Protein AF-A0A1B6JWJ2-F1 (afdb_monomer)

pLDDT: mean 91.87, std 8.18, range [57.84, 98.69]

Mean predicted aligned error: 5.03 Å

Secondary structure (DSSP, 8-state):
-HHHHHHHHHHHHHHH-TTS-HHHHHHHHHHHHHHHHHHHIIIIIHHHHH-HHHHHHTT-SPPSSS------TTS--PPPHHHHHTGGGGGGGG--SEEE--SSTTS--S-EEEHHHHTT-THHHHSTTHHHHHHHHHHHSPP-

Nearest PDB structures (foldseek):
  7pkq-assembly1_o  TM=2.150E-01  e=7.709E+00  Chlamydomonas reinhardtii

Solvent-accessible surface area (backbone atoms only — not comparable to full-atom values): 8598 Å² total; per-residue (Å²): 108,70,70,59,51,35,51,54,41,26,54,53,48,38,75,76,37,78,85,59,52,69,70,55,33,50,53,52,21,49,52,51,50,52,49,51,52,50,46,47,42,40,67,53,48,42,32,72,75,65,33,59,67,52,32,57,74,70,62,50,57,71,66,94,67,82,81,82,85,81,83,58,92,85,64,78,86,73,82,56,67,62,43,75,76,44,62,63,53,57,64,58,65,41,58,49,73,51,46,45,42,23,88,54,95,87,53,78,59,86,40,72,43,51,39,82,78,53,59,95,46,71,65,60,55,70,42,87,66,34,50,60,14,40,55,52,19,70,77,66,59,72,63,87

Structure (mmCIF, N/CA/C/O backbone):
data_AF-A0A1B6JWJ2-F1
#
_entry.id   AF-A0A1B6JWJ2-F1
#
loop_
_atom_site.group_PDB
_atom_site.id
_atom_site.type_symbol
_atom_site.label_atom_id
_atom_site.label_alt_id
_atom_site.label_comp_id
_atom_site.label_asym_id
_atom_site.label_entity_id
_atom_site.label_seq_id
_atom_site.pdbx_PDB_ins_code
_atom_site.Cartn_x
_atom_site.Cartn_y
_atom_site.Cartn_z
_atom_site.occupancy
_atom_site.B_iso_or_equiv
_atom_site.auth_seq_id
_atom_site.auth_comp_id
_atom_site.auth_asym_id
_atom_site.auth_atom_id
_atom_site.pdbx_PDB_model_num
ATOM 1 N N . LEU A 1 1 ? -2.217 -10.174 -4.591 1.00 93.69 1 LEU A N 1
ATOM 2 C CA . LEU A 1 1 ? -1.486 -10.402 -3.323 1.00 93.69 1 LEU A CA 1
ATOM 3 C C . LEU A 1 1 ? -2.391 -10.156 -2.116 1.00 93.69 1 LEU A C 1
ATOM 5 O O . LEU A 1 1 ? -2.833 -11.132 -1.538 1.00 93.69 1 LEU A O 1
ATOM 9 N N . PHE A 1 2 ? -2.765 -8.909 -1.803 1.00 96.81 2 PHE A N 1
ATOM 10 C CA . PHE A 1 2 ? -3.555 -8.586 -0.601 1.00 96.81 2 PHE A CA 1
ATOM 11 C C . PHE A 1 2 ? -4.929 -9.267 -0.507 1.00 96.81 2 PHE A C 1
ATOM 13 O O . PHE A 1 2 ? -5.361 -9.586 0.590 1.00 96.81 2 PHE A O 1
ATOM 20 N N . LEU A 1 3 ? -5.585 -9.567 -1.635 1.00 97.06 3 LEU A N 1
ATOM 21 C CA . LEU A 1 3 ? -6.799 -10.395 -1.634 1.00 97.06 3 LEU A CA 1
ATOM 22 C C . LEU A 1 3 ? -6.540 -11.809 -1.077 1.00 97.06 3 LEU A C 1
ATOM 24 O O . LEU A 1 3 ? -7.329 -12.315 -0.291 1.00 97.06 3 LEU A O 1
ATOM 28 N N . ARG A 1 4 ? -5.424 -12.441 -1.473 1.00 97.50 4 ARG A N 1
ATOM 29 C CA . ARG A 1 4 ? -5.044 -13.772 -0.971 1.00 97.50 4 ARG A CA 1
ATOM 30 C C . ARG A 1 4 ? -4.674 -13.707 0.512 1.00 97.50 4 ARG A C 1
ATOM 32 O O . ARG A 1 4 ? -5.074 -14.588 1.257 1.00 97.50 4 ARG A O 1
ATOM 39 N N . GLU A 1 5 ? -3.971 -12.652 0.929 1.00 98.25 5 GLU A N 1
ATOM 40 C CA . GLU A 1 5 ? -3.637 -12.416 2.343 1.00 98.25 5 GLU A CA 1
ATOM 41 C C . GLU A 1 5 ? -4.893 -12.220 3.199 1.00 98.25 5 GLU A C 1
ATOM 43 O O . GLU A 1 5 ? -5.003 -12.807 4.265 1.00 98.25 5 GLU A O 1
ATOM 48 N N . HIS A 1 6 ? -5.878 -11.458 2.717 1.00 98.62 6 HIS A N 1
ATOM 49 C CA . HIS A 1 6 ? -7.153 -11.291 3.413 1.00 98.62 6 HIS A CA 1
ATOM 50 C C . HIS A 1 6 ? -7.843 -12.634 3.678 1.00 98.62 6 HIS A C 1
ATOM 52 O O . HIS A 1 6 ? -8.231 -12.908 4.810 1.00 98.62 6 HIS A O 1
ATOM 58 N N . ASN A 1 7 ? -7.949 -13.480 2.649 1.00 98.50 7 ASN A N 1
ATOM 59 C CA . ASN A 1 7 ? -8.566 -14.798 2.784 1.00 98.50 7 ASN A CA 1
ATOM 60 C C . ASN A 1 7 ? -7.762 -15.696 3.732 1.00 98.50 7 ASN A C 1
ATOM 62 O O . ASN A 1 7 ? -8.345 -16.341 4.594 1.00 98.50 7 ASN A O 1
ATOM 66 N N . LEU A 1 8 ? -6.429 -15.672 3.635 1.00 98.50 8 LEU A N 1
ATOM 67 C CA . LEU A 1 8 ? -5.557 -16.412 4.546 1.00 98.50 8 LEU A CA 1
ATOM 68 C C . LEU A 1 8 ? -5.768 -15.986 6.008 1.00 98.50 8 LEU A C 1
ATOM 70 O O . LEU A 1 8 ? -5.859 -16.838 6.891 1.00 98.50 8 LEU A O 1
ATOM 74 N N . LEU A 1 9 ? -5.870 -14.680 6.268 1.00 98.62 9 LEU A N 1
ATOM 75 C CA . LEU A 1 9 ? -6.160 -14.144 7.597 1.00 98.62 9 LEU A CA 1
ATOM 76 C C . LEU A 1 9 ? -7.549 -14.572 8.083 1.00 98.62 9 LEU A C 1
ATOM 78 O O . LEU A 1 9 ? -7.683 -14.977 9.236 1.00 98.62 9 LEU A O 1
ATOM 82 N N . ALA A 1 10 ? -8.569 -14.517 7.224 1.00 98.62 10 ALA A N 1
ATOM 83 C CA . ALA A 1 10 ? -9.924 -14.948 7.565 1.00 98.62 10 ALA A CA 1
ATOM 84 C C . ALA A 1 10 ? -9.974 -16.445 7.925 1.00 98.62 10 ALA A C 1
ATOM 86 O O . ALA A 1 10 ? -10.522 -16.800 8.969 1.00 98.62 10 ALA A O 1
ATOM 87 N N . ASP A 1 11 ? -9.321 -17.303 7.134 1.00 98.44 11 ASP A N 1
ATOM 88 C CA . ASP A 1 11 ? -9.225 -18.745 7.390 1.00 98.44 11 ASP A CA 1
ATOM 89 C C . ASP A 1 11 ? -8.529 -19.030 8.731 1.00 98.44 11 ASP A C 1
ATOM 91 O O . ASP A 1 11 ? -9.011 -19.818 9.549 1.00 98.44 11 ASP A O 1
ATOM 95 N N . GLN A 1 12 ? -7.415 -18.348 9.009 1.00 98.50 12 GLN A N 1
ATOM 96 C CA . GLN A 1 12 ? -6.697 -18.481 10.281 1.00 98.50 12 GLN A CA 1
ATOM 97 C C . GLN A 1 12 ? -7.531 -17.997 11.474 1.00 98.50 12 GLN A C 1
ATOM 99 O O . GLN A 1 12 ? -7.548 -18.643 12.525 1.00 98.50 12 GLN A O 1
ATOM 104 N N . LEU A 1 13 ? -8.248 -16.881 11.326 1.00 98.56 13 LEU A N 1
ATOM 105 C CA . LEU A 1 13 ? -9.129 -16.352 12.365 1.00 98.56 13 LEU A CA 1
ATOM 106 C C . LEU A 1 13 ? -10.308 -17.282 12.645 1.00 98.56 13 LEU A C 1
ATOM 108 O O . LEU A 1 13 ? -10.684 -17.413 13.810 1.00 98.56 13 LEU A O 1
ATOM 112 N N . PHE A 1 14 ? -10.850 -17.949 11.623 1.00 98.31 14 PHE A N 1
ATOM 113 C CA . PHE A 1 14 ? -11.913 -18.940 11.775 1.00 98.31 14 PHE A CA 1
ATOM 114 C C . PHE A 1 14 ? -11.433 -20.161 12.559 1.00 98.31 14 PHE A C 1
ATOM 116 O O . PHE A 1 14 ? -12.105 -20.595 13.492 1.00 98.31 14 PHE A O 1
ATOM 123 N N . LEU A 1 15 ? -10.237 -20.671 12.245 1.00 98.31 15 LEU A N 1
ATOM 124 C CA . LEU A 1 15 ? -9.637 -21.787 12.982 1.00 98.31 15 LEU A CA 1
ATOM 125 C C . LEU A 1 15 ? -9.437 -21.456 14.469 1.00 98.31 15 LEU A C 1
ATOM 127 O O . LEU A 1 15 ? -9.661 -22.307 15.329 1.00 98.31 15 LEU A O 1
ATOM 131 N N . LEU A 1 16 ? -9.043 -20.218 14.778 1.00 98.25 16 LEU A N 1
ATOM 132 C CA . LEU A 1 16 ? -8.875 -19.741 16.154 1.00 98.25 16 LEU A CA 1
ATOM 133 C C . LEU A 1 16 ? -10.210 -19.423 16.842 1.00 98.25 16 LEU A C 1
ATOM 135 O O . LEU A 1 16 ? -10.335 -19.587 18.055 1.00 98.25 16 LEU A O 1
ATOM 139 N N . ASN A 1 17 ? -11.206 -18.968 16.081 1.00 98.12 17 ASN A N 1
ATOM 140 C CA . ASN A 1 17 ? -12.500 -18.523 16.586 1.00 98.12 17 ASN A CA 1
ATOM 141 C C . ASN A 1 17 ? -13.661 -19.130 15.776 1.00 98.12 17 ASN A C 1
ATOM 143 O O . ASN A 1 17 ? -14.379 -18.394 15.095 1.00 98.12 17 ASN A O 1
ATOM 147 N N . PRO A 1 18 ? -13.944 -20.443 15.905 1.00 97.38 18 PRO A N 1
ATOM 148 C CA . PRO A 1 18 ? -14.980 -21.100 15.093 1.00 97.38 18 PRO A CA 1
ATOM 149 C C . PRO A 1 18 ? -16.405 -20.581 15.341 1.00 97.38 18 PRO A C 1
ATOM 151 O O . PRO A 1 18 ? -17.330 -20.898 14.602 1.00 97.38 18 PRO A O 1
ATOM 154 N N . HIS A 1 19 ? -16.594 -19.813 16.416 1.00 98.00 19 HIS A N 1
ATOM 155 C CA . HIS A 1 19 ? -17.862 -19.212 16.820 1.00 98.00 19 HIS A CA 1
ATOM 156 C C . HIS A 1 19 ? -18.099 -17.821 16.206 1.00 98.00 19 HIS A C 1
ATOM 158 O O . HIS A 1 19 ? -19.152 -17.229 16.442 1.00 98.00 19 HIS A O 1
ATOM 164 N N . TRP A 1 20 ? -17.127 -17.250 15.485 1.00 98.50 20 TRP A N 1
ATOM 165 C CA . TRP A 1 20 ? -17.308 -15.963 14.814 1.00 98.50 20 TRP A CA 1
ATOM 166 C C . TRP A 1 20 ? -18.182 -16.109 13.568 1.00 98.50 20 TRP A C 1
ATOM 168 O O . TRP A 1 20 ? -18.114 -17.105 12.854 1.00 98.50 20 TRP A O 1
ATOM 178 N N . SER A 1 21 ? -19.006 -15.092 13.312 1.00 98.44 21 SER A N 1
ATOM 179 C CA . SER A 1 21 ? -19.745 -14.973 12.058 1.00 98.44 21 SER A CA 1
ATOM 180 C C . SER A 1 21 ? -18.815 -14.586 10.909 1.00 98.44 21 SER A C 1
ATOM 182 O O . SER A 1 21 ? -17.761 -13.989 11.129 1.00 98.44 21 SER A O 1
ATOM 184 N N . ASP A 1 22 ? -19.264 -14.851 9.684 1.00 98.25 22 ASP A N 1
ATOM 185 C CA . ASP A 1 22 ? -18.564 -14.466 8.453 1.00 98.25 22 ASP A CA 1
ATOM 186 C C . ASP A 1 22 ? -18.234 -12.963 8.411 1.00 98.25 22 ASP A C 1
ATOM 188 O O . ASP A 1 22 ? -17.082 -12.579 8.241 1.00 98.25 22 ASP A O 1
ATOM 192 N N . GLU A 1 23 ? -19.210 -12.107 8.733 1.00 98.50 23 GLU A N 1
ATOM 193 C CA . GLU A 1 23 ? -19.018 -10.650 8.825 1.00 98.50 23 GLU A CA 1
ATOM 194 C C . GLU A 1 23 ? -17.887 -10.263 9.789 1.00 98.50 23 GLU A C 1
ATOM 196 O O . GLU A 1 23 ? -17.066 -9.391 9.504 1.00 98.50 23 GLU A O 1
ATOM 201 N N . ARG A 1 24 ? -17.809 -10.931 10.947 1.00 98.50 24 ARG A N 1
ATOM 202 C CA . ARG A 1 24 ? -16.766 -10.642 11.932 1.00 98.50 24 ARG A CA 1
ATOM 203 C C . ARG A 1 24 ? -15.396 -11.105 11.444 1.00 98.50 24 ARG A C 1
ATOM 205 O O . ARG A 1 24 ? -14.413 -10.410 11.686 1.00 98.50 24 ARG A O 1
ATOM 212 N N . LEU A 1 25 ? -15.325 -12.257 10.780 1.00 98.56 25 LEU A N 1
ATOM 213 C CA . LEU A 1 25 ? -14.088 -12.752 10.175 1.00 98.56 25 LEU A CA 1
ATOM 214 C C . LEU A 1 25 ? -13.590 -11.789 9.099 1.00 98.56 25 LEU A C 1
ATOM 216 O O . LEU A 1 25 ? -12.415 -11.424 9.117 1.00 98.56 25 LEU A O 1
ATOM 220 N N . PHE A 1 26 ? -14.489 -11.321 8.230 1.00 98.62 26 PHE A N 1
ATOM 221 C CA . PHE A 1 26 ? -14.183 -10.339 7.197 1.00 98.62 26 PHE A CA 1
ATOM 222 C C . PHE A 1 26 ? -13.636 -9.039 7.797 1.00 98.62 26 PHE A C 1
ATOM 224 O O . PHE A 1 26 ? -12.539 -8.606 7.438 1.00 98.62 26 PHE A O 1
ATOM 231 N N . GLU A 1 27 ? -14.346 -8.424 8.745 1.00 98.69 27 GLU A N 1
ATOM 232 C CA . GLU A 1 27 ? -13.929 -7.136 9.305 1.00 98.69 27 GLU A CA 1
ATOM 233 C C . GLU A 1 27 ? -12.632 -7.235 10.129 1.00 98.69 27 GLU A C 1
ATOM 235 O O . GLU A 1 27 ? -11.771 -6.356 10.029 1.00 98.69 27 GLU A O 1
ATOM 240 N N . GLU A 1 28 ? -12.407 -8.322 10.876 1.00 98.56 28 GLU A N 1
ATOM 241 C CA . GLU A 1 28 ? -11.141 -8.511 11.602 1.00 98.56 28 GLU A CA 1
ATOM 242 C C . GLU A 1 28 ? -9.967 -8.823 10.658 1.00 98.56 28 GLU A C 1
ATOM 244 O O . GLU A 1 28 ? -8.890 -8.237 10.807 1.00 98.56 28 GLU A O 1
ATOM 249 N N . ALA A 1 29 ? -10.162 -9.656 9.629 1.00 98.69 29 ALA A N 1
ATOM 250 C CA . ALA A 1 29 ? -9.143 -9.893 8.604 1.00 98.69 29 ALA A CA 1
ATOM 251 C C . ALA A 1 29 ? -8.800 -8.596 7.851 1.00 98.69 29 ALA A C 1
ATOM 253 O O . A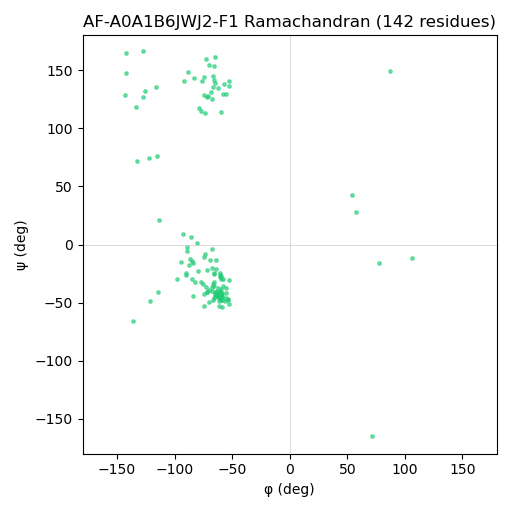LA A 1 29 ? -7.628 -8.277 7.633 1.00 98.69 29 ALA A O 1
ATOM 254 N N . ARG A 1 30 ? -9.813 -7.793 7.500 1.00 98.62 30 ARG A N 1
ATOM 255 C CA . ARG A 1 30 ? -9.650 -6.471 6.880 1.00 98.62 30 ARG A CA 1
ATOM 256 C C . ARG A 1 30 ? -8.868 -5.523 7.786 1.00 98.62 30 ARG A C 1
ATOM 258 O O . ARG A 1 30 ? -7.952 -4.849 7.313 1.00 98.62 30 ARG A O 1
ATOM 265 N N . ARG A 1 31 ? -9.197 -5.468 9.076 1.00 98.38 31 ARG A N 1
ATOM 266 C CA . ARG A 1 31 ? -8.508 -4.628 10.063 1.00 98.38 31 ARG A CA 1
ATOM 267 C C . ARG A 1 31 ? -7.025 -4.988 10.183 1.00 98.38 31 ARG A C 1
ATOM 269 O O . ARG A 1 31 ? -6.191 -4.082 10.204 1.00 98.38 31 ARG A O 1
ATOM 276 N N . ILE A 1 32 ? -6.686 -6.278 10.220 1.00 98.25 32 ILE A N 1
ATOM 277 C CA . ILE A 1 32 ? -5.289 -6.741 10.255 1.00 98.25 32 ILE A CA 1
ATOM 278 C C . ILE A 1 32 ? -4.562 -6.377 8.955 1.00 98.25 32 ILE A C 1
ATOM 280 O O . ILE A 1 32 ? -3.467 -5.820 9.008 1.00 98.25 32 ILE A O 1
ATOM 284 N N . LEU A 1 33 ? -5.182 -6.613 7.797 1.00 98.56 33 LEU A N 1
ATOM 285 C CA . LEU A 1 33 ? -4.603 -6.283 6.492 1.00 98.56 33 LEU A CA 1
ATOM 286 C C . LEU A 1 33 ? -4.311 -4.781 6.346 1.00 98.56 33 LEU A C 1
ATOM 288 O O . LEU A 1 33 ? -3.251 -4.390 5.858 1.00 98.56 33 LEU A O 1
ATOM 292 N N . ILE A 1 34 ? -5.227 -3.922 6.809 1.00 98.25 34 ILE A N 1
ATOM 293 C CA . ILE A 1 34 ? -5.018 -2.467 6.848 1.00 98.25 34 ILE A CA 1
ATOM 294 C C . ILE A 1 34 ? -3.820 -2.127 7.742 1.00 98.25 34 ILE A C 1
ATOM 296 O O . ILE A 1 34 ? -2.988 -1.309 7.351 1.00 98.25 34 ILE A O 1
ATOM 300 N N . ALA A 1 35 ? -3.69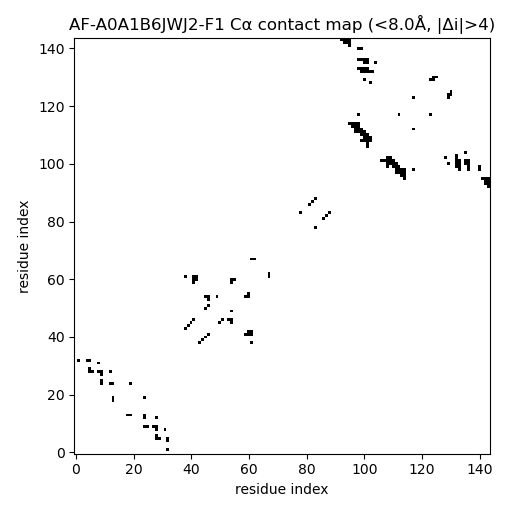0 -2.770 8.906 1.00 96.31 35 ALA A N 1
ATOM 301 C CA . ALA A 1 35 ? -2.553 -2.557 9.798 1.00 96.31 35 ALA A CA 1
ATOM 302 C C . ALA A 1 35 ? -1.223 -3.010 9.166 1.00 96.31 35 ALA A C 1
ATOM 304 O O . ALA A 1 35 ? -0.230 -2.291 9.271 1.00 96.31 35 ALA A O 1
ATOM 305 N N . GLN A 1 36 ? -1.198 -4.144 8.455 1.00 97.31 36 GLN A N 1
ATOM 306 C CA . GLN A 1 36 ? -0.033 -4.589 7.679 1.00 97.31 36 GLN A CA 1
ATOM 307 C C . GLN A 1 36 ? 0.333 -3.556 6.602 1.00 97.31 36 GLN A C 1
ATOM 309 O O . GLN A 1 36 ? 1.490 -3.147 6.505 1.00 97.31 36 GLN A O 1
ATOM 314 N N . TYR A 1 37 ? -0.650 -3.076 5.834 1.00 97.94 37 TYR A N 1
ATOM 315 C CA . TYR A 1 37 ? -0.443 -2.066 4.794 1.00 97.94 37 TYR A CA 1
ATOM 316 C C . TYR A 1 37 ? 0.104 -0.749 5.365 1.00 97.94 37 TYR A C 1
ATOM 318 O O . TYR A 1 37 ? 1.065 -0.183 4.837 1.00 97.94 37 TYR A O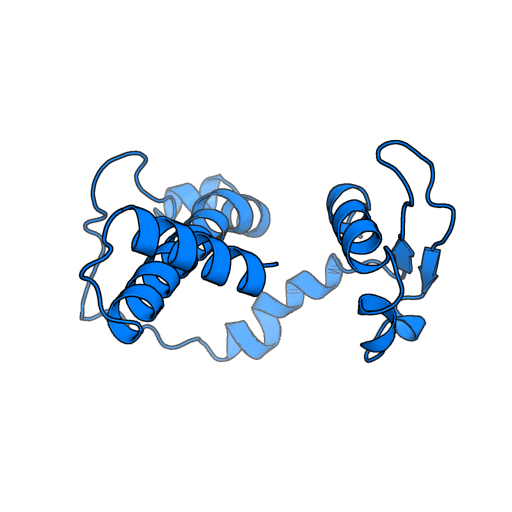 1
ATOM 326 N N . GLN A 1 38 ? -0.464 -0.273 6.477 1.00 96.06 38 GLN A N 1
ATOM 327 C CA . GLN A 1 38 ? 0.022 0.911 7.185 1.00 96.06 38 GLN A CA 1
ATOM 328 C C . GLN A 1 38 ? 1.446 0.699 7.704 1.00 96.06 38 GLN A C 1
ATOM 330 O O . GLN A 1 38 ? 2.297 1.564 7.510 1.00 96.06 38 GLN A O 1
ATOM 335 N N . HIS A 1 39 ? 1.742 -0.456 8.303 1.00 95.69 39 HIS A N 1
ATOM 336 C CA . HIS A 1 39 ? 3.087 -0.763 8.777 1.00 95.69 39 HIS A CA 1
ATOM 337 C C . HIS A 1 39 ? 4.104 -0.754 7.631 1.00 95.69 39 HIS A C 1
ATOM 339 O O . HIS A 1 39 ? 5.139 -0.105 7.749 1.00 95.69 39 HIS A O 1
ATOM 345 N N . ILE A 1 40 ? 3.795 -1.390 6.496 1.00 97.19 40 ILE A N 1
ATOM 346 C CA . ILE A 1 40 ? 4.656 -1.363 5.304 1.00 97.19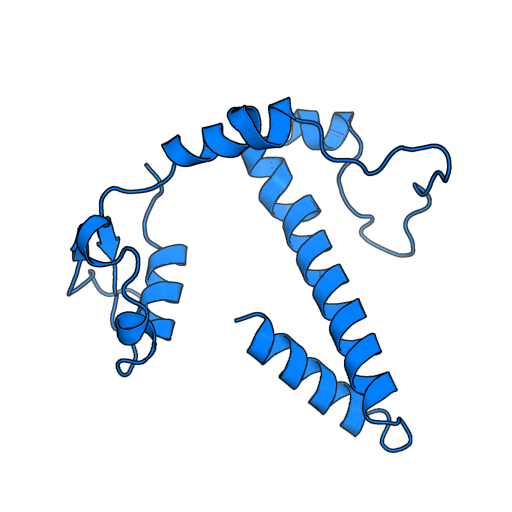 40 ILE A CA 1
ATOM 347 C C . ILE A 1 40 ? 4.873 0.077 4.827 1.00 97.19 40 ILE A C 1
ATOM 349 O O . ILE A 1 40 ? 6.005 0.491 4.566 1.00 97.19 40 ILE A O 1
ATOM 353 N N . THR A 1 41 ? 3.799 0.863 4.771 1.00 97.25 41 THR A N 1
ATOM 354 C CA . THR A 1 41 ? 3.849 2.250 4.303 1.00 97.25 41 THR A CA 1
ATOM 355 C C . THR A 1 41 ? 4.752 3.113 5.188 1.00 97.25 41 THR A C 1
ATOM 357 O O . THR A 1 41 ? 5.673 3.757 4.691 1.00 97.25 41 THR A O 1
ATOM 360 N N . TYR A 1 42 ? 4.531 3.113 6.502 1.00 96.31 42 TYR A N 1
ATOM 361 C CA . TYR A 1 42 ? 5.235 4.006 7.424 1.00 96.31 42 TYR A CA 1
ATOM 362 C C . TYR A 1 42 ? 6.627 3.505 7.841 1.00 96.31 42 TYR A C 1
ATOM 364 O O . TYR A 1 42 ? 7.520 4.323 8.053 1.00 96.31 42 TYR A O 1
ATOM 372 N N . SER A 1 43 ? 6.841 2.188 7.942 1.00 95.31 43 SER A N 1
ATOM 373 C CA . SER A 1 43 ? 8.135 1.612 8.346 1.00 95.31 43 SER A CA 1
ATOM 374 C C . SER A 1 43 ? 9.119 1.443 7.193 1.00 95.31 43 SER A C 1
ATOM 376 O O . SER A 1 43 ? 10.323 1.474 7.436 1.00 95.31 43 SER A O 1
ATOM 378 N N . HIS A 1 44 ? 8.634 1.219 5.965 1.00 95.69 44 HIS A N 1
ATOM 379 C CA . HIS A 1 44 ? 9.491 0.853 4.832 1.00 95.69 44 HIS A CA 1
ATOM 380 C C . HIS A 1 44 ? 9.394 1.837 3.669 1.00 95.69 44 HIS A C 1
ATOM 382 O O . HIS A 1 44 ? 10.419 2.307 3.189 1.00 95.69 44 HIS A O 1
ATOM 388 N N . PHE A 1 45 ? 8.187 2.194 3.231 1.00 96.31 45 PHE A N 1
ATOM 389 C CA . PHE A 1 45 ? 8.021 3.028 2.039 1.00 96.31 45 PHE A CA 1
ATOM 390 C C . PHE A 1 45 ? 8.370 4.5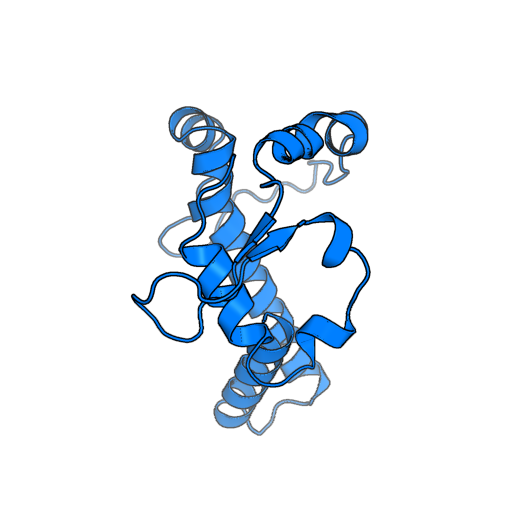06 2.282 1.00 96.31 45 PHE A C 1
ATOM 392 O O . PHE A 1 45 ? 9.205 5.069 1.576 1.00 96.31 45 PHE A O 1
ATOM 399 N N . LEU A 1 46 ? 7.783 5.143 3.300 1.00 96.56 46 LEU A N 1
ATOM 400 C CA . LEU A 1 46 ? 8.013 6.566 3.578 1.00 96.56 46 LEU A CA 1
ATOM 401 C C . LEU A 1 46 ? 9.480 6.929 3.875 1.00 96.56 46 LEU A C 1
ATOM 403 O O . LEU A 1 46 ? 9.916 7.950 3.345 1.00 96.56 46 LEU A O 1
ATOM 407 N N . PRO A 1 47 ? 10.273 6.134 4.625 1.00 97.00 47 PRO A N 1
ATOM 408 C CA . PRO A 1 47 ? 11.701 6.407 4.803 1.00 97.00 47 PRO A CA 1
ATOM 409 C C . PRO A 1 47 ? 12.490 6.473 3.495 1.00 97.00 47 PRO A C 1
ATOM 411 O O . PRO A 1 47 ? 13.405 7.286 3.382 1.00 97.00 47 PRO A O 1
ATOM 414 N N . LEU A 1 48 ? 12.133 5.644 2.509 1.00 94.75 48 LEU A N 1
ATOM 415 C CA . LEU A 1 48 ? 12.792 5.622 1.202 1.00 94.75 48 LEU A CA 1
ATOM 416 C C . LEU A 1 48 ? 12.377 6.814 0.331 1.00 94.75 48 LEU A C 1
ATOM 418 O O . LEU A 1 48 ? 13.195 7.332 -0.420 1.00 94.75 48 LEU A O 1
ATOM 422 N N . VAL A 1 49 ? 11.126 7.268 0.451 1.00 94.19 49 VAL A N 1
ATOM 423 C CA . VAL A 1 49 ? 10.582 8.374 -0.356 1.00 94.19 49 VAL A CA 1
ATOM 424 C C . VAL A 1 49 ? 10.923 9.747 0.226 1.00 94.19 49 VAL A C 1
ATOM 426 O O . VAL A 1 49 ? 11.293 10.659 -0.506 1.00 94.19 49 VAL A O 1
ATOM 429 N N . LEU A 1 50 ? 10.776 9.919 1.540 1.00 95.06 50 LEU A N 1
ATOM 430 C CA . LEU A 1 50 ? 10.963 11.200 2.230 1.00 95.06 50 LEU A CA 1
ATOM 431 C C . LEU A 1 50 ? 12.374 11.361 2.805 1.00 95.06 50 LEU A C 1
ATOM 433 O O . LEU A 1 50 ? 12.757 12.467 3.182 1.00 95.06 50 LEU A O 1
ATOM 437 N N . GLY A 1 51 ? 13.133 10.270 2.906 1.00 96.06 51 GLY A N 1
ATOM 438 C CA . GLY A 1 51 ? 14.382 10.203 3.654 1.00 96.06 51 GLY A CA 1
ATOM 439 C C . GLY A 1 51 ? 14.164 9.864 5.134 1.00 96.06 51 GLY A C 1
ATOM 440 O O . GLY A 1 51 ? 13.159 10.227 5.761 1.00 96.06 51 GLY A O 1
ATOM 441 N N . TYR A 1 52 ? 15.148 9.173 5.717 1.00 95.62 52 TYR A N 1
ATOM 442 C CA . TYR A 1 52 ? 15.125 8.752 7.121 1.00 95.62 52 TYR A CA 1
ATOM 443 C C . TYR A 1 52 ? 15.009 9.941 8.085 1.00 95.62 52 TYR A C 1
ATOM 445 O O . TYR A 1 52 ? 14.217 9.880 9.025 1.00 95.62 52 TYR A O 1
ATOM 453 N N . GLU A 1 53 ? 15.735 11.033 7.828 1.00 96.69 53 GLU A N 1
ATOM 454 C CA . GLU A 1 53 ? 15.734 12.235 8.673 1.00 96.69 53 GLU A CA 1
ATOM 455 C C . GLU A 1 53 ? 14.346 12.877 8.761 1.00 96.69 53 GLU A C 1
ATOM 457 O O . GLU A 1 53 ? 13.841 13.102 9.860 1.00 96.69 53 GLU A O 1
ATOM 462 N N . ASN A 1 54 ? 13.678 13.083 7.621 1.00 96.56 54 ASN A N 1
ATOM 463 C CA . ASN A 1 54 ? 12.322 13.632 7.585 1.00 96.56 54 ASN A CA 1
ATOM 464 C C . ASN A 1 54 ? 11.319 12.704 8.277 1.00 96.56 54 ASN A C 1
ATOM 466 O O . ASN A 1 54 ? 10.458 13.160 9.025 1.00 96.56 54 ASN A O 1
ATOM 470 N N . THR A 1 55 ? 11.450 11.393 8.085 1.00 95.62 55 THR A N 1
ATOM 471 C CA . THR A 1 55 ? 10.550 10.417 8.718 1.00 95.62 55 THR A CA 1
ATOM 472 C C . THR A 1 55 ? 10.654 10.460 10.248 1.00 95.62 55 THR A C 1
ATOM 474 O O . THR A 1 55 ? 9.639 10.364 10.943 1.00 95.62 55 THR A O 1
ATOM 477 N N . ILE A 1 56 ? 11.865 10.662 10.783 1.00 94.38 56 ILE A N 1
ATOM 478 C CA . ILE A 1 56 ? 12.097 10.868 12.219 1.00 94.38 56 ILE A CA 1
ATOM 479 C C . ILE A 1 56 ? 11.548 12.227 12.664 1.00 94.38 56 ILE A C 1
ATOM 481 O O . ILE A 1 56 ? 10.806 12.286 13.646 1.00 94.38 56 ILE A O 1
ATOM 485 N N . LEU A 1 57 ? 11.877 13.302 11.939 1.00 96.12 57 LEU A N 1
ATOM 486 C CA . LEU A 1 57 ? 11.471 14.673 12.255 1.00 96.12 57 LEU A CA 1
ATOM 487 C C . LEU A 1 57 ? 9.947 14.800 12.382 1.00 96.12 57 LEU A C 1
ATOM 489 O O . LEU A 1 57 ? 9.447 15.354 13.360 1.00 96.12 57 LEU A O 1
ATOM 493 N N . TYR A 1 58 ? 9.214 14.221 11.430 1.00 93.88 58 TYR A N 1
ATOM 494 C CA . TYR A 1 58 ? 7.751 14.222 11.403 1.00 93.88 58 TYR A CA 1
ATOM 495 C C . TYR A 1 58 ? 7.118 13.079 12.213 1.00 93.88 58 TYR A C 1
ATOM 497 O O . TYR A 1 58 ? 5.900 12.923 12.194 1.00 93.88 58 TYR A O 1
ATOM 505 N N . LYS A 1 59 ? 7.918 12.301 12.960 1.00 93.12 59 LYS A N 1
ATOM 506 C CA . LYS A 1 59 ? 7.465 11.224 13.862 1.00 93.12 59 LYS A CA 1
ATOM 507 C C . LYS A 1 59 ? 6.559 10.198 13.171 1.00 93.12 59 LYS A C 1
ATOM 509 O O . LYS A 1 59 ? 5.557 9.764 13.735 1.00 93.12 59 LYS A O 1
ATOM 514 N N . LEU A 1 60 ? 6.920 9.808 11.951 1.00 93.31 60 LEU A N 1
ATOM 515 C CA . LEU A 1 60 ? 6.089 8.953 11.101 1.00 93.31 60 LEU A CA 1
ATOM 516 C C . LEU A 1 60 ? 6.270 7.453 11.386 1.00 93.31 60 LEU A C 1
ATOM 518 O O . LEU A 1 60 ? 5.444 6.653 10.963 1.00 93.31 60 LEU A O 1
ATOM 522 N N . TYR A 1 61 ? 7.311 7.045 12.116 1.00 92.88 61 TYR A N 1
ATOM 523 C CA . TYR A 1 61 ? 7.512 5.630 12.435 1.00 92.88 61 TYR A CA 1
ATOM 524 C C . TYR A 1 61 ? 6.425 5.085 13.370 1.00 92.88 61 TYR A C 1
ATOM 526 O O . TYR A 1 61 ? 6.139 5.700 14.406 1.00 92.88 61 TYR A O 1
ATOM 534 N N . PRO A 1 62 ? 5.878 3.888 13.088 1.00 92.12 62 PRO A N 1
ATOM 535 C CA . PRO A 1 62 ? 5.036 3.209 14.052 1.00 92.12 62 PRO A CA 1
ATOM 536 C C . PRO A 1 62 ? 5.864 2.801 15.274 1.00 92.12 62 PRO A C 1
ATOM 538 O O . PRO A 1 62 ? 7.077 2.575 15.210 1.00 92.12 62 PRO A O 1
ATOM 541 N N . ARG A 1 63 ? 5.196 2.679 16.421 1.00 89.31 63 ARG A N 1
ATOM 542 C CA . ARG A 1 63 ? 5.837 2.156 17.629 1.00 89.31 63 ARG A CA 1
ATOM 543 C C . ARG A 1 63 ? 6.205 0.688 17.426 1.00 89.31 63 ARG A C 1
ATOM 545 O O . ARG A 1 63 ? 5.428 -0.074 16.864 1.00 89.31 63 ARG A O 1
ATOM 552 N N . LYS A 1 64 ? 7.367 0.285 17.953 1.00 87.06 64 LYS A N 1
ATOM 553 C CA . LYS A 1 64 ? 7.796 -1.126 17.948 1.00 87.06 64 LYS A CA 1
ATOM 554 C C . LYS A 1 64 ? 6.892 -2.016 18.805 1.00 87.06 64 LYS A C 1
ATOM 556 O O . LYS A 1 64 ? 6.721 -3.185 18.488 1.00 87.06 64 LYS A O 1
ATOM 561 N N . PHE A 1 65 ? 6.333 -1.465 19.883 1.00 86.69 65 PHE A N 1
ATOM 562 C CA . PHE A 1 65 ? 5.489 -2.191 20.829 1.00 86.69 65 PHE A CA 1
ATOM 563 C C . PHE A 1 65 ? 4.332 -1.319 21.321 1.00 86.69 65 PHE A C 1
ATOM 565 O O . PHE A 1 65 ? 4.483 -0.105 21.497 1.00 86.69 65 PHE A O 1
ATOM 572 N N . GLY A 1 66 ? 3.204 -1.970 21.604 1.00 87.81 66 GLY A N 1
ATOM 573 C CA . GLY A 1 66 ? 2.004 -1.335 22.143 1.00 87.81 66 GLY A CA 1
ATOM 574 C C . GLY A 1 66 ? 1.270 -0.443 21.140 1.00 87.81 66 GLY A C 1
ATOM 575 O O . GLY A 1 66 ? 1.496 -0.502 19.933 1.00 87.81 66 GLY A O 1
ATOM 576 N N . TYR A 1 67 ? 0.369 0.388 21.660 1.00 85.94 67 TYR A N 1
ATOM 577 C CA . TYR A 1 67 ? -0.495 1.255 20.860 1.00 85.94 67 TYR A CA 1
ATOM 578 C C . TYR A 1 67 ? 0.148 2.617 20.570 1.00 85.94 67 TYR A C 1
ATOM 580 O O . TYR A 1 67 ? 0.914 3.155 21.377 1.00 85.94 67 TYR A O 1
ATOM 588 N N . GLY A 1 68 ? -0.185 3.187 19.409 1.00 82.94 68 GLY A N 1
ATOM 589 C CA . GLY A 1 68 ? 0.095 4.584 19.088 1.00 82.94 68 GLY A CA 1
ATOM 590 C C . GLY A 1 68 ? -0.878 5.518 19.811 1.00 82.94 68 GLY A C 1
ATOM 591 O O . GLY A 1 68 ? -2.064 5.225 19.901 1.00 82.94 68 GLY A O 1
ATOM 592 N N . PHE A 1 69 ? -0.380 6.655 20.298 1.00 84.12 69 PHE A N 1
ATOM 593 C CA . PHE A 1 69 ? -1.178 7.673 21.004 1.00 84.12 69 PHE A CA 1
ATOM 594 C C . PHE A 1 69 ? -1.281 8.988 20.211 1.00 84.12 69 PHE A C 1
ATOM 596 O O . PHE A 1 69 ? -1.493 10.045 20.788 1.00 84.12 69 PHE A O 1
ATOM 603 N N . GLY A 1 70 ? -1.061 8.934 18.893 1.00 85.19 70 GLY A N 1
ATOM 604 C CA . GLY A 1 70 ? -1.008 10.110 18.014 1.00 85.19 70 GLY A CA 1
ATOM 605 C C . GLY A 1 70 ? -2.338 10.486 17.358 1.00 85.19 70 GLY A C 1
ATOM 606 O O . GLY A 1 70 ? -2.332 11.296 16.440 1.00 85.19 70 GLY A O 1
ATOM 607 N N . TYR A 1 71 ? -3.452 9.870 17.763 1.00 92.56 71 TYR A N 1
ATOM 608 C CA . TYR A 1 71 ? -4.766 10.230 17.235 1.00 92.56 71 TYR A CA 1
ATOM 609 C C . TYR A 1 71 ? -5.188 11.605 17.759 1.00 92.56 71 TYR A C 1
ATOM 611 O O . TYR A 1 71 ? -5.214 11.829 18.968 1.00 92.56 71 TYR A O 1
ATOM 619 N N . ASP A 1 72 ? -5.561 12.489 16.839 1.00 94.88 72 ASP A N 1
ATOM 620 C CA . ASP A 1 72 ? -6.130 13.799 17.125 1.00 94.88 72 ASP A CA 1
ATOM 621 C C . ASP A 1 72 ? -7.354 14.007 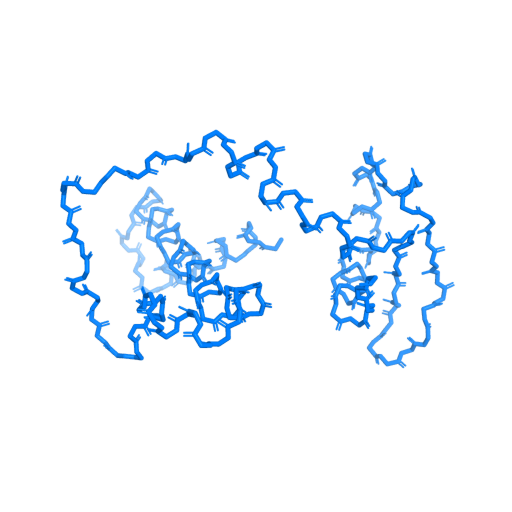16.224 1.00 94.88 72 ASP A C 1
ATOM 623 O O . ASP A 1 72 ? -7.252 13.995 14.996 1.00 94.88 72 ASP A O 1
ATOM 627 N N . ALA A 1 73 ? -8.523 14.180 16.845 1.00 96.44 73 ALA A N 1
ATOM 628 C CA . ALA A 1 73 ? -9.796 14.347 16.150 1.00 96.44 73 ALA A CA 1
ATOM 629 C C . ALA A 1 73 ? -9.918 15.690 15.404 1.00 96.44 73 ALA A C 1
ATOM 631 O O . ALA A 1 73 ? -10.829 15.851 14.595 1.00 96.44 73 ALA A O 1
ATOM 632 N N . GLN A 1 74 ? -9.029 16.654 15.669 1.00 97.81 74 GLN A N 1
ATOM 633 C CA . GLN A 1 74 ? -9.008 17.953 14.990 1.00 97.81 74 GLN A CA 1
ATOM 634 C C . GLN A 1 74 ? -8.205 17.930 13.682 1.00 97.81 74 GLN A C 1
ATOM 636 O O . GLN A 1 74 ? -8.296 18.864 12.883 1.00 97.81 74 GLN A O 1
ATOM 641 N N . VAL A 1 75 ? -7.425 16.872 13.437 1.00 96.19 75 VAL A N 1
ATOM 642 C CA . VAL A 1 75 ? -6.645 16.726 12.205 1.00 96.19 75 VAL A CA 1
ATOM 643 C C . VAL A 1 75 ? -7.580 16.421 11.040 1.00 96.19 75 VAL A C 1
ATOM 645 O O . VAL A 1 75 ? -8.350 15.465 11.074 1.00 96.19 75 VAL A O 1
ATOM 648 N N . ASN A 1 76 ? -7.477 17.210 9.970 1.00 96.94 76 ASN A N 1
ATOM 649 C CA . ASN A 1 76 ? -8.190 16.949 8.726 1.00 96.94 76 ASN A CA 1
ATOM 650 C C . ASN A 1 76 ? -7.492 15.814 7.946 1.00 96.94 76 ASN A C 1
ATOM 652 O O . ASN A 1 76 ? -6.365 16.017 7.489 1.00 96.94 76 ASN A O 1
ATOM 656 N N . PRO A 1 77 ? -8.135 14.648 7.741 1.00 95.69 77 PRO A N 1
ATOM 657 C CA . PRO A 1 77 ? -7.549 13.536 6.990 1.00 95.69 77 PRO A CA 1
ATOM 658 C C . PRO A 1 77 ? -7.660 13.711 5.464 1.00 95.69 77 PRO A C 1
ATOM 660 O O . PRO A 1 77 ? -7.275 12.820 4.706 1.00 95.69 77 PRO A O 1
ATOM 663 N N . GLY A 1 78 ? -8.229 14.824 4.994 1.00 97.19 78 GLY A N 1
ATOM 664 C CA . GLY A 1 78 ? -8.416 15.114 3.580 1.00 97.19 78 GLY A CA 1
ATOM 665 C C . GLY A 1 78 ? -7.093 15.206 2.824 1.00 97.19 78 GLY A C 1
ATOM 666 O O . GLY A 1 78 ? -6.140 15.856 3.252 1.00 97.19 78 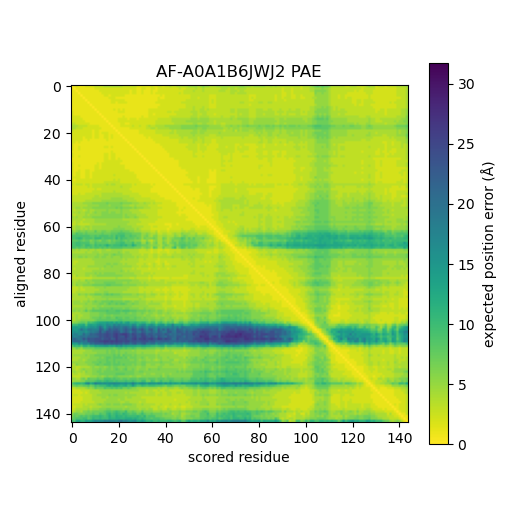GLY A O 1
ATOM 667 N N . THR A 1 79 ? -7.037 14.571 1.655 1.00 96.38 79 THR A N 1
ATOM 668 C CA . THR A 1 79 ? -5.861 14.643 0.787 1.00 96.38 79 THR A CA 1
ATOM 669 C C . THR A 1 79 ? -5.792 16.002 0.093 1.00 96.38 79 THR A C 1
ATOM 671 O O . THR A 1 79 ? -6.750 16.441 -0.543 1.00 96.38 79 THR A O 1
ATOM 674 N N . LEU A 1 80 ? -4.637 16.666 0.174 1.00 97.62 80 LEU A N 1
ATOM 675 C CA . LEU A 1 80 ? -4.408 17.929 -0.527 1.00 97.62 80 LEU A CA 1
ATOM 676 C C . LEU A 1 80 ? -4.428 17.720 -2.049 1.00 97.62 80 LEU A C 1
ATOM 678 O O . LEU A 1 80 ? -3.809 16.789 -2.564 1.00 97.62 80 LEU A O 1
ATOM 682 N N . ASN A 1 81 ? -5.049 18.643 -2.790 1.00 97.69 81 ASN A N 1
ATOM 683 C CA . ASN A 1 81 ? -5.093 18.591 -4.258 1.00 97.69 81 ASN A CA 1
ATOM 684 C C . ASN A 1 81 ? -3.677 18.464 -4.859 1.00 97.69 81 ASN A C 1
ATOM 686 O O . ASN A 1 81 ? -3.410 17.556 -5.646 1.00 97.69 81 ASN A O 1
ATOM 690 N N . MET A 1 82 ? -2.739 19.296 -4.396 1.00 97.38 82 MET A N 1
ATOM 691 C CA . MET A 1 82 ? -1.338 19.289 -4.839 1.00 97.38 82 MET A CA 1
ATOM 692 C C . MET A 1 82 ? -0.621 17.948 -4.627 1.00 97.38 82 MET A C 1
ATOM 694 O O . MET A 1 82 ? 0.263 17.599 -5.410 1.00 97.38 82 MET A O 1
ATOM 698 N N . PHE A 1 83 ? -1.014 17.177 -3.606 1.00 95.94 83 PHE A N 1
ATOM 699 C CA . PHE A 1 83 ? -0.467 15.842 -3.387 1.00 95.94 83 PHE A CA 1
ATOM 700 C C . PHE A 1 83 ? -0.880 14.898 -4.522 1.00 95.94 83 PHE A C 1
ATOM 702 O O . PHE A 1 83 ? -0.030 14.237 -5.112 1.00 95.94 83 PHE A O 1
ATOM 709 N N . THR A 1 84 ? -2.167 14.899 -4.884 1.00 95.38 84 THR A N 1
ATOM 710 C CA . THR A 1 84 ? -2.724 14.018 -5.928 1.00 95.38 84 THR A CA 1
ATOM 711 C C . THR A 1 84 ? -2.320 14.406 -7.353 1.00 95.38 84 THR A C 1
ATOM 713 O O . THR A 1 84 ? -2.104 13.538 -8.203 1.00 95.38 84 THR A O 1
ATOM 716 N N . THR A 1 85 ? -2.217 15.706 -7.636 1.00 95.69 85 THR A N 1
ATOM 717 C CA . THR A 1 85 ? -1.993 16.213 -8.997 1.00 95.69 85 THR A CA 1
ATOM 718 C C . THR A 1 85 ? -0.523 16.354 -9.356 1.00 95.69 85 THR A C 1
ATOM 720 O O . THR A 1 85 ? -0.194 16.285 -10.539 1.00 95.69 85 THR A O 1
ATOM 723 N N . SE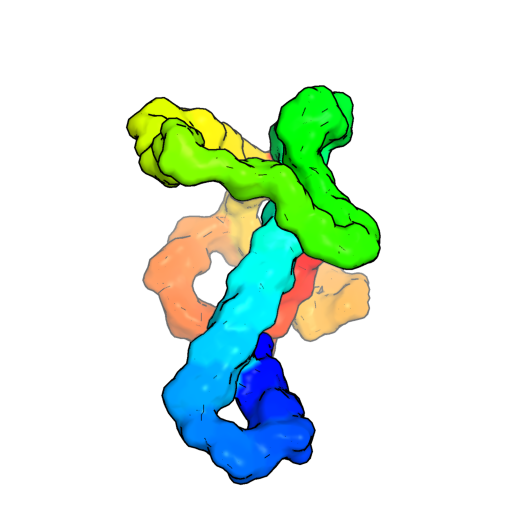R A 1 86 ? 0.360 16.514 -8.366 1.00 95.19 86 SER A N 1
ATOM 724 C CA . SER A 1 86 ? 1.781 16.774 -8.603 1.00 95.19 86 SER A CA 1
ATOM 725 C C . SER A 1 86 ? 2.689 15.947 -7.698 1.00 95.19 86 SER A C 1
ATOM 727 O O . SER A 1 86 ? 3.371 15.052 -8.191 1.00 95.19 86 SER A O 1
ATOM 729 N N . ALA A 1 87 ? 2.672 16.180 -6.379 1.00 95.00 87 ALA A N 1
ATOM 730 C CA . ALA A 1 87 ? 3.728 15.673 -5.500 1.00 95.00 87 ALA A CA 1
ATOM 731 C C . ALA A 1 87 ? 3.865 14.144 -5.554 1.00 95.00 87 ALA A C 1
ATOM 733 O O . ALA A 1 87 ? 4.967 13.645 -5.762 1.00 95.00 87 ALA A O 1
ATOM 734 N N . PHE A 1 88 ? 2.768 13.387 -5.461 1.00 95.56 88 PHE A N 1
ATOM 735 C CA . PHE A 1 88 ? 2.836 11.922 -5.493 1.00 95.56 88 PHE A CA 1
ATOM 736 C C . PHE A 1 88 ? 3.177 11.359 -6.885 1.00 95.56 88 PHE A C 1
ATOM 738 O O . PHE A 1 88 ? 3.727 10.267 -6.994 1.00 95.56 88 PHE A O 1
ATOM 745 N N . ARG A 1 89 ? 2.932 12.126 -7.959 1.00 95.62 89 ARG A N 1
ATOM 746 C CA . ARG A 1 89 ? 3.327 11.758 -9.331 1.00 95.62 89 ARG A CA 1
ATOM 747 C C . ARG A 1 89 ? 4.820 11.911 -9.594 1.00 95.62 89 ARG A C 1
ATOM 749 O O . ARG A 1 89 ? 5.285 11.416 -10.614 1.00 95.62 89 ARG A O 1
ATOM 756 N N . SER A 1 90 ? 5.577 12.544 -8.693 1.00 92.94 90 SER A N 1
ATOM 757 C CA . SER A 1 90 ? 7.046 12.515 -8.752 1.00 92.94 90 SER A CA 1
ATOM 758 C C . SER A 1 90 ? 7.581 11.082 -8.825 1.00 92.94 90 SER A C 1
ATOM 760 O O . SER A 1 90 ? 8.551 10.835 -9.527 1.00 92.94 90 SER A O 1
ATOM 762 N N . LEU A 1 91 ? 6.871 10.116 -8.229 1.00 94.06 91 LEU A N 1
ATOM 763 C CA . LEU A 1 91 ? 7.180 8.688 -8.307 1.00 94.06 91 LEU A CA 1
ATOM 764 C C . LEU A 1 91 ? 6.995 8.081 -9.710 1.00 94.06 91 LEU A C 1
ATOM 766 O O . LEU A 1 91 ? 7.316 6.918 -9.918 1.00 94.06 91 LEU A O 1
ATOM 770 N N . HIS A 1 92 ? 6.516 8.824 -10.709 1.00 94.56 92 HIS A N 1
ATOM 771 C CA . HIS A 1 92 ? 6.599 8.358 -12.095 1.00 94.56 92 HIS A CA 1
ATOM 772 C C . HIS A 1 92 ? 8.048 8.309 -12.603 1.00 94.56 92 HIS A C 1
ATOM 774 O O . HIS A 1 92 ? 8.314 7.576 -13.552 1.00 94.56 92 HIS A O 1
ATOM 780 N N . SER A 1 93 ? 8.989 9.034 -11.981 1.00 93.56 93 SER A N 1
ATOM 781 C CA . SER A 1 93 ? 10.402 9.001 -12.383 1.00 93.56 93 SER A CA 1
ATOM 782 C C . SER A 1 93 ? 11.065 7.643 -12.150 1.00 93.56 93 SER A C 1
ATOM 784 O O . SER A 1 93 ? 12.006 7.318 -12.861 1.00 93.56 93 SER A O 1
ATOM 786 N N . ILE A 1 94 ? 10.557 6.843 -11.205 1.00 92.75 94 ILE A N 1
ATOM 787 C CA . ILE A 1 94 ? 11.114 5.528 -10.850 1.00 92.75 94 ILE A CA 1
ATOM 788 C C . ILE A 1 94 ? 10.522 4.374 -11.677 1.00 92.75 94 ILE A C 1
ATOM 790 O O . ILE A 1 94 ? 10.923 3.226 -11.500 1.00 92.75 94 ILE A O 1
ATOM 794 N N . VAL A 1 95 ? 9.563 4.649 -12.572 1.00 92.12 95 VAL A N 1
ATOM 795 C CA . VAL A 1 95 ? 8.894 3.620 -13.385 1.00 92.12 95 VAL A CA 1
ATOM 796 C C . VAL A 1 95 ? 9.790 3.211 -14.561 1.00 92.12 95 VAL A C 1
ATOM 798 O O . VAL A 1 95 ? 10.042 4.052 -15.427 1.00 92.12 95 VAL A O 1
ATOM 801 N N . PRO A 1 96 ? 10.236 1.943 -14.652 1.00 91.69 96 PRO A N 1
ATOM 802 C CA . PRO A 1 96 ? 11.089 1.484 -15.744 1.00 91.69 96 PRO A CA 1
ATOM 803 C C . PRO A 1 96 ? 10.341 1.407 -17.082 1.00 91.69 96 PRO A C 1
ATOM 805 O O . PRO A 1 96 ? 9.128 1.205 -17.144 1.00 91.69 96 PRO A O 1
ATOM 808 N N . GLY A 1 97 ? 11.083 1.524 -18.189 1.00 92.19 97 GLY A N 1
ATOM 809 C CA . GLY A 1 97 ? 10.524 1.437 -19.550 1.00 92.19 97 GLY A CA 1
ATOM 810 C C . GLY A 1 97 ? 10.127 0.021 -19.999 1.00 92.19 97 GLY A C 1
ATOM 811 O O . GLY A 1 97 ? 9.522 -0.147 -21.058 1.00 92.19 97 GLY A O 1
ATOM 812 N N . HIS A 1 98 ? 10.462 -0.997 -19.211 1.00 91.44 98 HIS A N 1
ATOM 813 C CA . HIS A 1 98 ? 10.194 -2.409 -19.471 1.00 91.44 98 HIS A CA 1
ATOM 814 C C . HIS A 1 98 ? 9.828 -3.131 -18.169 1.00 91.44 98 HIS A C 1
ATOM 816 O O . HIS A 1 98 ? 10.062 -2.605 -17.084 1.00 91.44 98 HIS A O 1
ATOM 822 N N . VAL A 1 99 ? 9.259 -4.328 -18.278 1.00 90.44 99 VAL A N 1
ATOM 823 C CA . VAL A 1 99 ? 8.875 -5.193 -17.157 1.00 90.44 99 VAL A CA 1
ATOM 824 C C . VAL A 1 99 ? 9.484 -6.573 -17.374 1.00 90.44 99 VAL A C 1
ATOM 826 O O . VAL A 1 99 ? 9.306 -7.170 -18.440 1.00 90.44 99 VAL A O 1
ATOM 829 N N . GLU A 1 100 ? 10.200 -7.072 -16.371 1.00 89.38 100 GLU A N 1
ATOM 830 C CA . GLU A 1 100 ? 10.850 -8.384 -16.404 1.00 89.38 100 GLU A CA 1
ATOM 831 C C . GLU A 1 100 ? 9.954 -9.497 -15.836 1.00 89.38 100 GLU A C 1
ATOM 833 O O . GLU A 1 100 ? 9.292 -9.316 -14.813 1.00 89.38 100 GLU A O 1
ATOM 838 N N . PHE A 1 101 ? 9.982 -10.675 -16.471 1.00 86.38 101 PHE A N 1
ATOM 839 C CA . PHE A 1 101 ? 9.260 -11.880 -16.036 1.00 86.38 101 PHE A CA 1
ATOM 840 C C . PHE A 1 101 ? 10.234 -13.056 -15.812 1.00 86.38 101 PHE A C 1
ATOM 842 O O . PHE A 1 101 ? 10.320 -13.958 -16.647 1.00 86.38 101 PHE A O 1
ATOM 849 N N . PRO A 1 102 ? 11.016 -13.060 -14.719 1.00 83.06 102 PRO A N 1
ATOM 850 C CA . PRO A 1 102 ? 11.929 -14.160 -14.402 1.00 83.06 102 PRO A CA 1
ATOM 851 C C . PRO A 1 102 ? 11.186 -15.454 -14.019 1.00 83.06 102 PRO A C 1
ATOM 853 O O . PRO A 1 102 ? 10.297 -15.447 -13.161 1.00 83.06 102 PRO A O 1
ATOM 856 N N . MET A 1 103 ? 11.595 -16.574 -14.628 1.00 75.44 103 MET A N 1
ATOM 857 C CA . MET A 1 103 ? 10.986 -17.896 -14.428 1.00 75.44 103 MET A CA 1
ATOM 858 C C . MET A 1 103 ? 11.360 -18.512 -13.073 1.00 75.44 103 MET A C 1
ATOM 860 O O . MET A 1 103 ? 10.473 -18.983 -12.363 1.00 75.44 103 MET A O 1
ATOM 864 N N . GLU A 1 104 ? 12.630 -18.414 -12.666 1.00 76.31 104 GLU A N 1
ATOM 865 C CA . GLU A 1 104 ? 13.106 -18.837 -11.344 1.00 76.31 104 GLU A CA 1
ATOM 866 C C . GLU A 1 104 ? 13.895 -17.750 -10.592 1.00 76.31 104 GLU A C 1
ATOM 868 O O . GLU A 1 104 ? 14.300 -16.715 -11.131 1.00 76.31 104 GLU A O 1
ATOM 873 N N . VAL A 1 105 ? 14.099 -17.979 -9.289 1.00 64.31 105 VAL A N 1
ATOM 874 C CA . VAL A 1 105 ? 14.881 -17.094 -8.417 1.00 64.31 105 VAL A CA 1
ATOM 875 C C . VAL A 1 105 ? 16.369 -17.255 -8.741 1.00 64.31 105 VAL A C 1
ATOM 877 O O . VAL A 1 105 ? 16.954 -18.297 -8.479 1.00 64.31 105 VAL A O 1
ATOM 880 N N . GLY A 1 106 ? 16.992 -16.203 -9.277 1.00 62.94 106 GLY A N 1
ATOM 881 C CA . GLY A 1 106 ? 18.430 -16.167 -9.588 1.00 62.94 106 GLY A CA 1
ATOM 882 C C . GLY A 1 106 ? 18.773 -16.256 -11.079 1.00 62.94 106 GLY A C 1
ATOM 883 O O . GLY A 1 106 ? 19.891 -15.919 -11.461 1.00 62.94 106 GLY A O 1
ATOM 884 N N . GLU A 1 107 ? 17.819 -16.592 -11.947 1.00 65.06 107 GLU A N 1
ATOM 885 C CA . GLU A 1 107 ? 18.048 -16.678 -13.397 1.00 65.06 107 GLU A CA 1
ATOM 886 C C . GLU A 1 107 ? 17.951 -15.316 -14.087 1.00 65.06 107 GLU A C 1
ATOM 888 O O . GLU A 1 107 ? 17.124 -14.486 -13.712 1.00 65.06 107 GLU A O 1
ATOM 893 N N . CYS A 1 108 ? 18.776 -15.047 -15.102 1.00 62.12 108 CYS A N 1
ATOM 894 C CA . CYS A 1 108 ? 18.575 -13.870 -15.955 1.00 62.12 108 CYS A CA 1
ATOM 895 C C . CYS A 1 108 ? 17.171 -13.915 -16.584 1.00 62.12 108 CYS A C 1
ATOM 897 O O . CYS A 1 108 ? 16.742 -14.989 -17.007 1.00 62.12 108 CYS A O 1
ATOM 899 N N . PRO A 1 109 ? 16.446 -12.784 -16.654 1.00 60.47 109 PRO A N 1
ATOM 900 C CA . PRO A 1 109 ? 15.090 -12.775 -17.183 1.00 60.47 109 PRO A CA 1
ATOM 901 C C . PRO A 1 109 ? 15.095 -13.278 -18.631 1.00 60.47 109 PRO A C 1
ATOM 903 O O . PRO A 1 109 ? 15.645 -12.638 -19.524 1.00 60.47 109 PRO A O 1
ATOM 906 N N . LEU A 1 110 ? 14.463 -14.431 -18.862 1.00 57.84 110 LEU A N 1
ATOM 907 C CA . LEU A 1 110 ? 14.239 -14.985 -20.202 1.00 57.84 110 LEU A CA 1
ATOM 908 C C . LEU A 1 110 ? 13.327 -14.083 -21.051 1.00 57.84 110 LEU A C 1
ATOM 910 O O . LEU A 1 110 ? 13.336 -14.176 -22.276 1.00 57.84 110 LEU A O 1
ATOM 914 N N . SER A 1 111 ? 12.537 -13.209 -20.413 1.00 70.00 111 SER A N 1
ATOM 915 C CA . SER A 1 111 ? 11.602 -12.311 -21.084 1.00 70.00 111 SER A CA 1
ATOM 916 C C . SER A 1 111 ? 11.526 -10.946 -20.395 1.00 70.00 111 SER A C 1
ATOM 918 O O . SER A 1 111 ? 11.302 -10.849 -19.186 1.00 70.00 111 SER A O 1
ATOM 920 N N . SER A 1 112 ? 11.689 -9.890 -21.193 1.00 83.69 112 SER A N 1
ATOM 921 C CA . SER A 1 112 ? 11.424 -8.498 -20.830 1.00 83.69 112 SER A CA 1
ATOM 922 C C . SER A 1 112 ? 10.463 -7.920 -21.862 1.00 83.69 112 SER A C 1
ATOM 924 O O . SER A 1 112 ? 10.646 -8.124 -23.065 1.00 83.69 112 SER A O 1
ATOM 926 N N . LYS A 1 113 ? 9.407 -7.246 -21.402 1.00 88.75 113 LYS A N 1
ATOM 927 C CA . LYS A 1 113 ? 8.394 -6.628 -22.268 1.00 88.75 113 LYS A CA 1
ATOM 928 C C . LYS A 1 113 ? 8.414 -5.113 -22.082 1.00 88.75 113 LYS A C 1
ATOM 930 O O . LYS A 1 113 ? 8.433 -4.664 -20.935 1.00 88.75 113 LYS A O 1
ATOM 935 N N . PRO A 1 114 ? 8.365 -4.305 -23.155 1.00 92.81 114 PRO A N 1
ATOM 936 C CA . PRO A 1 114 ? 8.165 -2.865 -23.032 1.00 92.81 114 PRO A CA 1
ATOM 937 C C . PRO A 1 114 ? 6.921 -2.555 -22.192 1.00 92.81 114 PRO A C 1
ATOM 939 O O . PRO A 1 114 ? 5.891 -3.213 -22.345 1.00 92.81 114 PRO A O 1
ATOM 942 N N . LEU A 1 115 ? 6.975 -1.527 -21.341 1.00 92.00 115 LEU A N 1
ATOM 943 C CA . LEU A 1 115 ? 5.860 -1.177 -20.450 1.00 92.00 115 LEU A CA 1
ATOM 944 C C . LEU A 1 115 ? 4.548 -0.957 -21.225 1.00 92.00 115 LEU A C 1
ATOM 946 O O . LEU A 1 115 ? 3.481 -1.384 -20.786 1.00 92.00 115 LEU A O 1
ATOM 950 N N . VAL A 1 116 ? 4.632 -0.355 -22.415 1.00 93.44 116 VAL A N 1
ATOM 951 C CA . VAL A 1 116 ? 3.487 -0.119 -23.312 1.00 93.44 116 VAL A CA 1
ATOM 952 C C . VAL A 1 116 ? 2.775 -1.409 -23.739 1.00 93.44 116 VAL A C 1
ATOM 954 O O . VAL A 1 116 ? 1.573 -1.391 -23.993 1.00 93.44 116 VAL A O 1
ATOM 957 N N . GLU A 1 117 ? 3.478 -2.541 -23.777 1.00 91.19 117 GLU A N 1
ATOM 958 C CA . GLU A 1 117 ? 2.891 -3.840 -24.114 1.00 91.19 117 GLU A CA 1
ATOM 959 C C . GLU A 1 117 ? 2.231 -4.534 -22.920 1.00 91.19 117 GLU A C 1
ATOM 961 O O . GLU A 1 117 ? 1.460 -5.472 -23.116 1.00 91.19 117 GLU A O 1
ATOM 966 N N . VAL A 1 118 ? 2.526 -4.100 -21.695 1.00 90.38 118 VAL A N 1
ATOM 967 C CA . VAL A 1 118 ? 1.960 -4.660 -20.456 1.00 90.38 118 VAL A CA 1
ATOM 968 C C . VAL A 1 118 ? 0.778 -3.821 -19.960 1.00 90.38 118 VAL A C 1
ATOM 970 O O . VAL A 1 118 ? -0.165 -4.340 -19.361 1.00 90.38 118 VAL A O 1
ATOM 973 N N . MET A 1 119 ? 0.797 -2.518 -20.245 1.00 91.81 119 MET A N 1
ATOM 974 C CA . MET A 1 119 ? -0.244 -1.569 -19.853 1.00 91.81 119 MET A CA 1
ATOM 975 C C . MET A 1 119 ? -1.634 -2.004 -20.332 1.00 91.81 119 MET A C 1
ATOM 977 O O . MET A 1 119 ? -1.850 -2.278 -21.510 1.00 91.81 119 MET A O 1
ATOM 981 N N . ASN A 1 120 ? -2.597 -2.018 -19.406 1.00 92.50 120 ASN A N 1
ATOM 982 C CA . ASN A 1 120 ? -3.997 -2.380 -19.659 1.00 92.50 120 ASN A CA 1
ATOM 983 C C . ASN A 1 120 ? -4.202 -3.786 -20.260 1.00 92.50 120 ASN A C 1
ATOM 985 O O . ASN A 1 120 ? -5.195 -4.025 -20.946 1.00 92.50 120 ASN A O 1
ATOM 989 N N . ARG A 1 121 ? -3.293 -4.734 -19.990 1.00 92.44 121 ARG A N 1
ATOM 990 C CA . ARG A 1 121 ? -3.386 -6.125 -20.462 1.00 92.44 121 ARG A CA 1
ATOM 991 C C . ARG A 1 121 ? -3.542 -7.115 -19.297 1.00 92.44 121 ARG A C 1
ATOM 993 O O . ARG A 1 121 ? -2.586 -7.804 -18.947 1.00 92.44 121 ARG A O 1
ATOM 1000 N N . PRO A 1 122 ? -4.736 -7.223 -18.678 1.00 91.06 122 PRO A N 1
ATOM 1001 C CA . PRO A 1 122 ? -4.931 -8.040 -17.474 1.00 91.06 122 PRO A CA 1
ATOM 1002 C C . PRO A 1 122 ? -4.750 -9.545 -17.714 1.00 91.06 122 PRO A C 1
ATOM 1004 O O . PRO A 1 122 ? -4.413 -10.267 -16.780 1.00 91.06 122 PRO A O 1
ATOM 1007 N N . TYR A 1 123 ? -4.931 -10.020 -18.951 1.00 89.69 123 TYR A N 1
ATOM 1008 C CA . TYR A 1 123 ? -4.750 -11.432 -19.304 1.00 89.69 123 TYR A CA 1
ATOM 1009 C C . TYR A 1 123 ? -3.321 -11.927 -19.033 1.00 89.69 123 TYR A C 1
ATOM 1011 O O . TYR A 1 123 ? -3.148 -13.089 -18.677 1.00 89.69 123 TYR A O 1
ATOM 1019 N N . LEU A 1 124 ? -2.320 -11.035 -19.087 1.00 88.12 124 LEU A N 1
ATOM 1020 C CA . LEU A 1 124 ? -0.931 -11.368 -18.763 1.00 88.12 124 LEU A CA 1
ATOM 1021 C C . LEU A 1 124 ? -0.774 -11.864 -17.324 1.00 88.12 124 LEU A C 1
ATOM 1023 O O . LEU A 1 124 ? 0.150 -12.614 -17.059 1.00 88.12 124 LEU A O 1
ATOM 1027 N N . LEU A 1 125 ? -1.653 -11.475 -16.395 1.00 87.75 125 LEU A N 1
ATOM 1028 C CA . LEU A 1 125 ? -1.609 -11.958 -15.010 1.00 87.75 125 LEU A CA 1
ATOM 1029 C C . LEU A 1 125 ? -2.223 -13.353 -14.841 1.00 87.75 125 LEU A C 1
ATOM 1031 O O . LEU A 1 125 ? -1.940 -14.017 -13.847 1.00 87.75 125 LEU A O 1
ATOM 1035 N N . VAL A 1 126 ? -3.108 -13.750 -15.760 1.00 88.06 126 VAL A N 1
ATOM 1036 C CA . VAL A 1 126 ? -3.866 -15.011 -15.705 1.00 88.06 126 VAL A CA 1
ATOM 1037 C C . VAL A 1 126 ? -3.115 -16.137 -16.411 1.00 88.06 126 VAL A C 1
ATOM 1039 O O . VAL A 1 126 ? -3.292 -17.300 -16.060 1.00 88.06 126 VAL A O 1
ATOM 1042 N N . GLU A 1 127 ? -2.267 -15.793 -17.381 1.00 87.00 127 GLU A N 1
ATOM 1043 C CA . GLU A 1 127 ? -1.309 -16.720 -17.982 1.00 87.00 127 GLU A CA 1
ATOM 1044 C C . GLU A 1 127 ? -0.463 -17.414 -16.901 1.00 87.00 127 GLU A C 1
ATOM 1046 O O . GLU A 1 127 ? -0.025 -16.801 -15.921 1.00 87.00 127 GLU A O 1
ATOM 1051 N N . GLU A 1 128 ? -0.274 -18.722 -17.067 1.00 80.38 128 GLU A N 1
ATOM 1052 C CA . GLU A 1 128 ? 0.309 -19.584 -16.044 1.00 80.38 128 GLU A CA 1
ATOM 1053 C C . GLU A 1 128 ? 1.714 -19.114 -15.635 1.00 80.38 128 GLU A C 1
ATOM 1055 O O . GLU A 1 128 ? 2.571 -18.841 -16.471 1.00 80.38 128 GLU A O 1
ATOM 1060 N N . GLY A 1 129 ? 1.939 -18.980 -14.324 1.00 84.00 129 GLY A N 1
ATOM 1061 C CA . GLY A 1 129 ? 3.219 -18.555 -13.749 1.00 84.00 129 GLY A CA 1
ATOM 1062 C C . GLY A 1 129 ? 3.518 -17.053 -13.832 1.00 84.00 129 GLY A C 1
ATOM 1063 O O . GLY A 1 129 ? 4.357 -16.570 -13.072 1.00 84.00 129 GLY A O 1
ATOM 1064 N N . ASN A 1 130 ? 2.813 -16.275 -14.662 1.00 88.38 130 ASN A N 1
ATOM 1065 C CA . ASN A 1 130 ? 3.153 -14.864 -14.874 1.00 88.38 130 ASN A CA 1
ATOM 1066 C C . ASN A 1 130 ? 2.954 -13.986 -13.636 1.00 88.38 130 ASN A C 1
ATOM 1068 O O . ASN A 1 130 ? 3.719 -13.043 -13.445 1.00 88.38 130 ASN A O 1
ATOM 1072 N N . PHE A 1 131 ? 1.960 -14.267 -12.787 1.00 90.00 131 PHE A N 1
ATOM 1073 C CA . PHE A 1 131 ? 1.778 -13.509 -11.544 1.00 90.00 131 PHE A CA 1
ATOM 1074 C C . PHE A 1 131 ? 3.006 -13.629 -10.627 1.00 90.00 131 PHE A C 1
ATOM 1076 O O . PHE A 1 131 ? 3.497 -12.621 -10.117 1.00 90.00 131 PHE A O 1
ATOM 1083 N N . ASP A 1 132 ? 3.533 -14.842 -10.461 1.00 89.88 132 ASP A N 1
ATOM 1084 C CA . ASP A 1 132 ? 4.703 -15.097 -9.619 1.00 89.88 132 ASP A CA 1
ATOM 1085 C C . ASP A 1 132 ? 5.979 -14.552 -10.270 1.00 89.88 132 ASP A C 1
ATOM 1087 O O . ASP A 1 132 ? 6.793 -13.919 -9.596 1.00 89.88 132 ASP A O 1
ATOM 1091 N N . SER A 1 133 ? 6.125 -14.713 -11.588 1.00 89.50 133 SER A N 1
ATOM 1092 C CA . SER A 1 133 ? 7.225 -14.121 -12.354 1.00 89.50 133 SER A CA 1
ATOM 1093 C C . SER A 1 133 ? 7.236 -12.595 -12.246 1.00 89.50 133 SER A C 1
ATOM 1095 O O . SER A 1 133 ? 8.289 -12.010 -12.012 1.00 89.50 133 SER A O 1
ATOM 1097 N N . LEU A 1 134 ? 6.074 -11.940 -12.326 1.00 89.56 134 LEU A N 1
ATOM 1098 C CA . LEU A 1 134 ? 5.956 -10.489 -12.168 1.00 89.56 134 LEU A CA 1
ATOM 1099 C C . LEU A 1 134 ? 6.341 -10.036 -10.754 1.00 89.56 134 LEU A C 1
ATOM 1101 O O . LEU A 1 134 ? 7.061 -9.052 -10.596 1.00 89.56 134 LEU A O 1
ATOM 1105 N N . LEU A 1 135 ? 5.901 -10.763 -9.719 1.00 90.56 135 LEU A N 1
ATOM 1106 C CA . LEU A 1 135 ? 6.302 -10.478 -8.339 1.00 90.56 135 LEU A CA 1
ATOM 1107 C C . LEU A 1 135 ? 7.819 -10.599 -8.153 1.00 90.56 135 LEU A C 1
ATOM 1109 O O . LEU A 1 135 ? 8.425 -9.722 -7.541 1.00 90.56 135 LEU A O 1
ATOM 1113 N N . ARG A 1 136 ? 8.445 -11.640 -8.714 1.00 89.31 136 ARG A N 1
ATOM 1114 C CA . ARG A 1 136 ? 9.911 -11.781 -8.718 1.00 89.31 136 ARG A CA 1
ATOM 1115 C C . ARG A 1 136 ? 10.577 -10.619 -9.459 1.00 89.31 136 ARG A C 1
ATOM 1117 O O . ARG A 1 136 ? 11.556 -10.071 -8.953 1.00 89.31 136 ARG A O 1
ATOM 1124 N N . GLY A 1 137 ? 10.014 -10.202 -10.594 1.00 89.31 137 GLY A N 1
ATOM 1125 C CA . GLY A 1 137 ? 10.431 -9.014 -11.339 1.00 89.31 137 GLY A CA 1
ATOM 1126 C C . GLY A 1 137 ? 10.468 -7.767 -10.455 1.00 89.31 137 GLY A C 1
ATOM 1127 O O . GLY A 1 137 ? 11.519 -7.147 -10.332 1.00 89.31 137 GLY A O 1
ATOM 1128 N N . PHE A 1 138 ? 9.388 -7.467 -9.724 1.00 89.75 138 PHE A N 1
ATOM 1129 C CA . PHE A 1 138 ? 9.332 -6.312 -8.811 1.00 89.75 138 PHE A CA 1
ATOM 1130 C C . PHE A 1 138 ? 10.372 -6.331 -7.683 1.00 89.75 138 PHE A C 1
ATOM 1132 O O . PHE A 1 138 ? 10.715 -5.274 -7.161 1.00 89.75 138 PHE A O 1
ATOM 1139 N N . THR A 1 139 ? 10.878 -7.502 -7.290 1.00 89.06 139 THR A N 1
ATOM 1140 C CA . THR A 1 139 ? 11.917 -7.609 -6.247 1.00 89.06 139 THR A CA 1
ATOM 1141 C C . THR A 1 139 ? 13.346 -7.493 -6.772 1.00 89.06 139 THR A C 1
ATOM 1143 O O . THR A 1 139 ? 14.261 -7.262 -5.985 1.00 89.06 139 THR A O 1
ATOM 1146 N N . ARG A 1 140 ? 13.555 -7.679 -8.080 1.00 84.69 140 ARG A N 1
ATOM 1147 C CA . ARG A 1 140 ? 14.888 -7.763 -8.694 1.00 84.69 140 ARG A CA 1
ATOM 1148 C C . ARG A 1 140 ? 15.180 -6.606 -9.634 1.00 84.69 140 ARG A C 1
ATOM 1150 O O . ARG A 1 140 ? 16.314 -6.133 -9.680 1.00 84.69 140 ARG A O 1
ATOM 1157 N N . GLN A 1 141 ? 14.188 -6.213 -10.417 1.00 85.75 141 GLN A N 1
ATOM 1158 C CA . GLN A 1 141 ? 14.335 -5.167 -11.405 1.00 85.75 141 GLN A CA 1
ATOM 1159 C C . GLN A 1 141 ? 14.566 -3.839 -10.682 1.00 85.75 141 GLN A C 1
ATOM 1161 O O . GLN A 1 141 ? 13.786 -3.443 -9.814 1.00 85.75 141 GLN A O 1
ATOM 1166 N N . ALA A 1 142 ? 15.655 -3.158 -11.031 1.00 86.25 142 ALA A N 1
ATOM 1167 C CA . ALA A 1 142 ? 15.930 -1.831 -10.505 1.00 86.25 142 ALA A CA 1
ATOM 1168 C C . ALA A 1 142 ? 14.883 -0.833 -11.021 1.00 86.25 142 ALA A C 1
ATOM 1170 O O . ALA A 1 142 ? 14.423 -0.925 -12.163 1.00 86.25 142 ALA A O 1
ATOM 1171 N N . SER A 1 143 ? 14.527 0.139 -10.182 1.00 86.50 143 SER A N 1
ATOM 1172 C CA . SER A 1 143 ? 13.831 1.334 -10.652 1.00 86.50 143 SER A CA 1
ATOM 1173 C C . SER A 1 143 ? 14.731 2.152 -11.585 1.00 86.50 143 SER A C 1
ATOM 1175 O O . SER A 1 143 ? 15.954 1.998 -11.552 1.00 86.50 143 SER A O 1
ATOM 1177 N N . ASN A 1 144 ? 14.119 3.034 -12.382 1.00 79.56 144 ASN A N 1
ATOM 1178 C CA . ASN A 1 144 ? 14.853 4.046 -13.155 1.00 79.56 144 ASN A CA 1
ATOM 1179 C C . ASN A 1 144 ? 15.659 5.007 -12.270 1.00 79.56 144 ASN A C 1
ATOM 1181 O O . ASN A 1 144 ? 15.242 5.237 -11.108 1.00 79.56 144 ASN A O 1
#

Sequence (144 aa):
LFLREHNLLADQLFLLNPHWSDERLFEEARRILIAQYQHITYSHFLPLVLGYENTILYKLYPRKFGYGFGYDAQVNPGTLNMFTTSAFRSLHSIVPGHVEFPMEVGECPLSSKPLVEVMN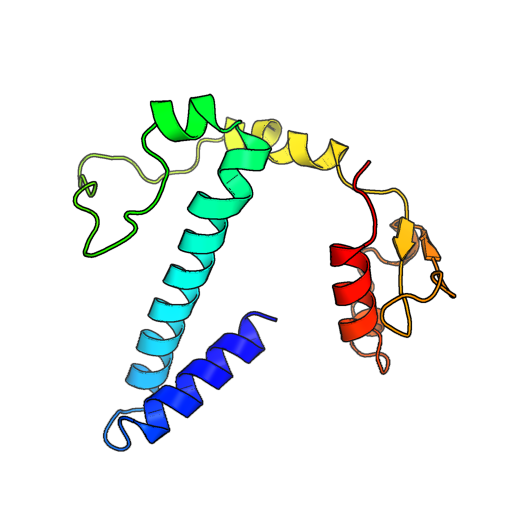RPYLLVEEGNFDSLLRGFTRQASN

InterPro domains:
  IPR010255 Haem peroxidase superfamily [SSF48113] (1-144)
  IPR019791 Haem peroxidase, animal-type [PF03098] (1-143)
  IPR019791 Haem peroxidase, animal-type [PR00457] (25-51)
  IPR019791 Haem peroxidase, animal-type [PR00457] (85-95)
  IPR019791 Haem peroxidase, animal-type [PS50292] (1-144)
  IPR037120 Haem peroxidase domain superfamily, animal type [G3DSA:1.10.640.10] (1-144)

Radius of gyration: 19.47 Å; Cα contacts (8 Å, |Δi|>4): 104; chains: 1; bounding box: 38×41×46 Å

Organism: NCBI:txid320908

Foldseek 3Di:
DLVVQLVVQLVVVCVVPVPDDPVVSNVVSVVVSVVVVLQCCQVPVCCVVVNPVVSVVVVSHDDPDDDDPPDDPPDDPDDDPCVVPPVVCVCVQQADQWFFQQQDDPDDGPDIGGPVVVPPDCVQCVPPSRVVSRVSRVVPPGTD